Protein AF-A0A0S4M5K1-F1 (afdb_monomer_lite)

pLDDT: mean 73.5, std 11.85, range [40.22, 86.0]

Radius of gyration: 25.26 Å; chains: 1; bounding box: 66×21×64 Å

Structure (mmCIF, N/CA/C/O backbone):
data_AF-A0A0S4M5K1-F1
#
_entry.id   AF-A0A0S4M5K1-F1
#
loop_
_atom_site.group_PDB
_atom_site.id
_atom_site.type_symbol
_atom_site.label_atom_id
_atom_site.label_alt_id
_atom_site.label_comp_id
_atom_site.label_asym_id
_atom_site.label_entity_id
_atom_site.label_seq_id
_atom_site.pdbx_PDB_ins_code
_atom_site.Cartn_x
_atom_site.Cartn_y
_atom_site.Cartn_z
_atom_site.occupancy
_atom_site.B_iso_or_equiv
_atom_site.auth_seq_id
_atom_site.auth_comp_id
_atom_site.auth_asym_id
_atom_site.auth_atom_id
_atom_site.pdbx_PDB_model_num
ATOM 1 N N . MET A 1 1 ? -38.609 5.124 29.041 1.00 40.75 1 MET A N 1
ATOM 2 C CA . MET A 1 1 ? -37.270 5.541 29.512 1.00 40.75 1 MET A CA 1
ATOM 3 C C . MET A 1 1 ? -36.237 5.084 28.496 1.00 40.75 1 MET A C 1
ATOM 5 O O . MET A 1 1 ? -36.193 3.895 28.237 1.00 40.75 1 MET A O 1
ATOM 9 N N . CYS A 1 2 ? -35.501 6.021 27.894 1.00 40.25 2 CYS A N 1
ATOM 10 C CA . CYS A 1 2 ? -34.102 5.911 27.447 1.00 40.25 2 CYS A CA 1
ATOM 11 C C . CYS A 1 2 ? -33.808 7.168 26.623 1.00 40.25 2 CYS A C 1
ATOM 13 O O . CYS A 1 2 ? -34.073 7.232 25.427 1.00 40.25 2 CYS A O 1
ATOM 15 N N . TRP A 1 3 ? -33.366 8.210 27.325 1.00 40.22 3 TRP A N 1
ATOM 16 C CA . TRP A 1 3 ? -32.910 9.460 26.728 1.00 40.22 3 TRP A CA 1
ATOM 17 C C . TRP A 1 3 ? -31.751 9.185 25.763 1.00 40.22 3 TRP A C 1
ATOM 19 O O . TRP A 1 3 ? -30.840 8.417 26.080 1.00 40.22 3 TRP A O 1
ATOM 29 N N . GLY A 1 4 ? -31.840 9.786 24.575 1.00 59.88 4 GLY A N 1
ATOM 30 C CA . GLY A 1 4 ? -30.973 9.544 23.428 1.00 59.88 4 GLY A CA 1
ATOM 31 C C . GLY A 1 4 ? -29.492 9.693 23.758 1.00 59.88 4 GLY A C 1
ATOM 32 O O . GLY A 1 4 ? -28.997 10.797 23.958 1.00 59.88 4 GLY A O 1
ATOM 33 N N . LYS A 1 5 ? -28.781 8.562 23.794 1.00 66.25 5 LYS A N 1
ATOM 34 C CA . LYS A 1 5 ? -27.319 8.530 23.942 1.00 66.25 5 LYS A CA 1
ATOM 35 C C . LYS A 1 5 ? -26.567 8.863 22.647 1.00 66.25 5 LYS A C 1
ATOM 37 O O . LYS A 1 5 ? -25.356 9.034 22.707 1.00 66.25 5 LYS A O 1
ATOM 42 N N . TYR A 1 6 ? -27.275 8.958 21.520 1.00 76.75 6 TYR A N 1
ATOM 43 C CA . TYR A 1 6 ? -26.715 9.151 20.185 1.00 76.75 6 TYR A CA 1
ATOM 44 C C . TYR A 1 6 ? -27.480 10.252 19.433 1.00 76.75 6 TYR A C 1
ATOM 46 O O . TYR A 1 6 ? -28.690 10.404 19.623 1.00 76.75 6 TYR A O 1
ATOM 54 N N . ASP A 1 7 ? -26.773 11.021 18.609 1.00 80.69 7 ASP A N 1
ATOM 55 C CA . ASP A 1 7 ? -27.306 12.046 17.716 1.00 80.69 7 ASP A CA 1
ATOM 56 C C . ASP A 1 7 ? -28.136 11.431 16.568 1.00 80.69 7 ASP A C 1
ATOM 58 O O . ASP A 1 7 ? -28.275 10.210 16.444 1.00 80.69 7 ASP A O 1
ATOM 62 N N . LYS A 1 8 ? -28.709 12.281 15.704 1.00 78.75 8 LYS A N 1
ATOM 63 C CA . LYS A 1 8 ? -29.489 11.837 14.531 1.00 78.75 8 LYS A CA 1
ATOM 64 C C . LYS A 1 8 ? -28.676 10.991 13.542 1.00 78.75 8 LYS A C 1
ATOM 66 O O . LYS A 1 8 ? -29.267 10.292 12.726 1.00 78.75 8 LYS A O 1
ATOM 71 N N . GLU A 1 9 ? -27.352 11.066 13.607 1.00 76.25 9 GLU A N 1
ATOM 72 C CA . GLU A 1 9 ? -26.417 10.337 12.752 1.00 76.25 9 GLU A CA 1
ATOM 73 C C . GLU A 1 9 ? -25.897 9.052 13.432 1.00 76.25 9 GLU A C 1
ATOM 75 O O . GLU A 1 9 ? -25.172 8.275 12.813 1.00 76.25 9 GLU A O 1
ATOM 80 N N . GLY A 1 10 ? -26.311 8.775 14.674 1.00 83.44 10 GLY A N 1
ATOM 81 C CA . GLY A 1 10 ? -25.955 7.572 15.424 1.00 83.44 10 GLY A CA 1
ATOM 82 C C . GLY A 1 10 ? -24.645 7.663 16.211 1.00 83.44 10 GLY A C 1
ATOM 83 O O . GLY A 1 10 ? -24.114 6.615 16.587 1.00 83.44 10 GLY A O 1
ATOM 84 N N . TYR A 1 11 ? -24.135 8.869 16.478 1.00 83.56 11 TYR A N 1
ATOM 85 C CA . TYR A 1 11 ? -22.899 9.127 17.226 1.00 83.56 11 TYR A CA 1
ATOM 86 C C . TYR A 1 11 ? -23.178 9.704 18.615 1.00 83.56 11 TYR A C 1
ATOM 88 O O . TYR A 1 11 ? -24.093 10.496 18.804 1.00 83.56 11 TYR A O 1
ATOM 96 N N . ASP A 1 12 ? -22.405 9.294 19.613 1.00 84.94 12 ASP A N 1
ATOM 97 C CA . ASP A 1 12 ? -22.508 9.801 20.974 1.00 84.94 12 ASP A CA 1
ATOM 98 C C . ASP A 1 12 ? -21.965 11.236 21.090 1.00 84.94 12 ASP A C 1
ATOM 100 O O . ASP A 1 12 ? -21.434 11.818 20.142 1.00 84.94 12 ASP A O 1
ATOM 104 N N . LYS A 1 13 ? -22.067 11.823 22.287 1.00 83.56 13 LYS A N 1
ATOM 105 C CA . LYS A 1 13 ? -21.547 13.174 22.569 1.00 83.56 13 LYS A CA 1
ATOM 106 C C . LYS A 1 13 ? -20.032 13.330 22.356 1.00 83.56 13 LYS A C 1
ATOM 108 O O . LYS A 1 13 ? -19.541 14.453 22.348 1.00 83.56 13 LYS A O 1
ATOM 113 N N . PHE A 1 14 ? -19.297 12.224 22.250 1.00 79.88 14 PHE A N 1
ATOM 114 C CA . PHE A 1 14 ? -17.862 12.188 21.984 1.00 79.88 14 PHE A CA 1
ATOM 115 C C . PHE A 1 14 ? -17.557 11.931 20.499 1.00 79.88 14 PHE A C 1
ATOM 117 O O . PHE A 1 14 ? -16.391 11.881 20.114 1.00 79.88 14 PHE A O 1
ATOM 124 N N . GLY A 1 15 ? -18.587 11.810 19.655 1.00 83.81 15 GLY A N 1
ATOM 125 C CA . GLY A 1 15 ? -18.464 11.607 18.218 1.00 83.81 15 GLY A CA 1
ATOM 126 C C . GLY A 1 15 ? -18.246 10.153 17.805 1.00 83.81 15 GLY A C 1
ATOM 127 O O . GLY A 1 15 ? -17.829 9.933 16.670 1.00 83.81 15 GLY A O 1
ATOM 128 N N . TYR A 1 16 ? -18.527 9.175 18.675 1.00 85.00 16 TYR A N 1
ATOM 129 C CA . TYR A 1 16 ? -18.377 7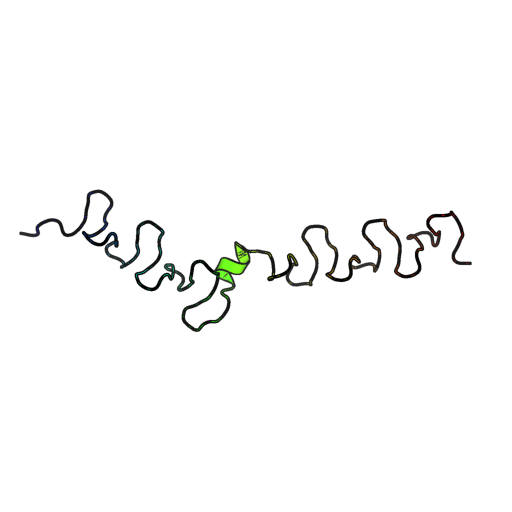.741 18.406 1.00 85.00 16 TYR A CA 1
ATOM 130 C C . TYR A 1 16 ? -19.725 7.050 18.239 1.00 85.00 16 TYR A C 1
ATOM 132 O O . TYR A 1 16 ? -20.666 7.271 18.995 1.00 85.00 16 TYR A O 1
ATOM 140 N 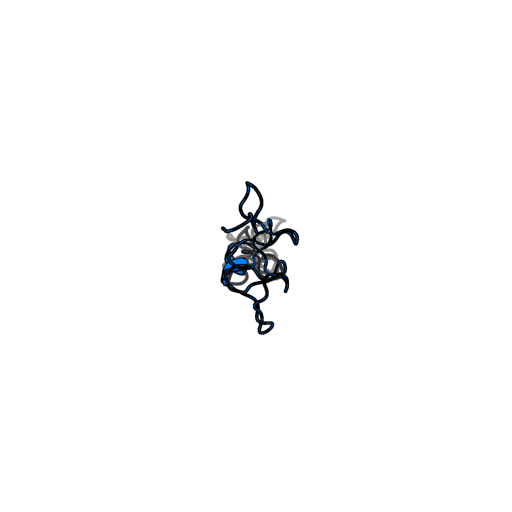N . ASN A 1 17 ? -19.835 6.178 17.244 1.00 85.69 17 ASN A N 1
ATOM 141 C CA . ASN A 1 17 ? -21.032 5.380 17.040 1.00 85.69 17 ASN A CA 1
ATOM 142 C C . ASN A 1 17 ? -21.170 4.298 18.124 1.00 85.69 17 ASN A C 1
ATOM 144 O O . ASN A 1 17 ? -20.272 4.066 18.934 1.00 85.69 17 ASN A O 1
ATOM 148 N N . LYS A 1 18 ? -22.296 3.578 18.114 1.00 84.62 18 LYS A N 1
ATOM 149 C CA . LYS A 1 18 ? -22.540 2.435 19.016 1.00 84.62 18 LYS A CA 1
ATOM 150 C C . LYS A 1 18 ? -21.456 1.344 18.985 1.00 84.62 18 LYS A C 1
ATOM 152 O O . LYS A 1 18 ? -21.326 0.601 19.949 1.00 84.62 18 LYS A O 1
ATOM 157 N N . ASP A 1 19 ? -20.712 1.251 17.883 1.00 81.19 19 ASP A N 1
ATOM 158 C CA . ASP A 1 19 ? -19.640 0.278 17.681 1.00 81.19 19 ASP A CA 1
ATOM 159 C C . ASP A 1 19 ? -18.270 0.827 18.146 1.00 81.19 19 ASP A C 1
ATOM 161 O O . ASP A 1 19 ? -17.268 0.124 18.042 1.00 81.19 19 ASP A O 1
ATOM 165 N N . GLY A 1 20 ? -18.206 2.068 18.649 1.00 85.31 20 GLY A N 1
ATOM 166 C CA . GLY A 1 20 ? -16.983 2.709 19.140 1.00 85.31 20 GLY A CA 1
ATOM 167 C C . GLY A 1 20 ? -16.119 3.375 18.064 1.00 85.31 20 GLY A C 1
ATOM 168 O O . GLY A 1 20 ? -14.954 3.661 18.325 1.00 85.31 20 GLY A O 1
ATOM 169 N N . TYR A 1 21 ? -16.661 3.635 16.870 1.00 85.44 21 TYR A N 1
ATOM 170 C CA . TYR A 1 21 ? -15.953 4.284 15.760 1.00 85.44 21 TYR A CA 1
ATOM 171 C C . TYR A 1 21 ? -16.451 5.706 15.533 1.00 85.44 21 TYR A C 1
ATOM 173 O O . TYR A 1 21 ? -17.654 5.968 15.527 1.00 85.44 21 TYR A O 1
ATOM 181 N N . ASN A 1 22 ? -15.523 6.619 15.289 1.00 84.62 22 ASN A N 1
ATOM 182 C CA . ASN A 1 22 ? -15.805 7.996 14.943 1.00 84.62 22 ASN A CA 1
ATOM 183 C C . ASN A 1 22 ? -16.433 8.120 13.540 1.00 84.62 22 ASN A C 1
ATOM 185 O O . ASN A 1 22 ? -16.596 7.144 12.797 1.00 84.62 22 ASN A O 1
ATOM 189 N N . ARG A 1 23 ? -16.778 9.349 13.148 1.00 83.12 23 ARG A N 1
ATOM 190 C CA . ARG A 1 23 ? -17.329 9.655 11.813 1.00 83.12 23 ARG A CA 1
ATOM 191 C C . ARG A 1 23 ? -16.398 9.273 10.658 1.00 83.12 23 ARG A C 1
ATOM 193 O O . ARG A 1 23 ? -16.865 8.942 9.574 1.00 83.12 23 ARG A O 1
ATOM 200 N N . GLU A 1 24 ? -15.094 9.239 10.906 1.00 78.44 24 GLU A N 1
ATOM 201 C CA . GLU A 1 24 ? -14.080 8.791 9.950 1.00 78.44 24 GLU A CA 1
ATOM 202 C C . GLU A 1 24 ? -13.903 7.260 9.925 1.00 78.44 24 GLU A C 1
ATOM 204 O O . GLU A 1 24 ? -13.058 6.756 9.191 1.00 78.44 24 GLU A O 1
ATOM 209 N N . ARG A 1 25 ? -14.719 6.506 10.678 1.00 82.38 25 ARG A N 1
ATOM 210 C CA . ARG A 1 25 ? -14.671 5.039 10.816 1.00 82.38 25 ARG A CA 1
ATOM 211 C C . ARG A 1 25 ? -13.429 4.508 11.539 1.00 82.38 25 ARG A C 1
ATOM 213 O O . ARG A 1 25 ? -13.080 3.343 11.351 1.00 82.38 25 ARG A O 1
ATOM 220 N N . PHE A 1 26 ? -12.803 5.325 12.381 1.00 84.44 26 PHE A N 1
ATOM 221 C CA . PHE A 1 26 ? -11.692 4.943 13.254 1.00 84.44 26 PHE A CA 1
ATOM 222 C C . PHE A 1 26 ? -12.136 4.911 14.710 1.00 84.44 26 PHE A C 1
ATOM 224 O O . PHE A 1 26 ? -12.943 5.727 15.142 1.00 84.44 26 PHE A O 1
ATOM 231 N N . ASP A 1 27 ? -11.625 3.960 15.471 1.00 86.00 27 ASP A N 1
ATOM 232 C CA . ASP A 1 27 ? -11.856 3.887 16.903 1.00 86.00 27 ASP A CA 1
ATOM 233 C C . ASP A 1 27 ? -11.062 4.965 17.658 1.00 86.00 27 ASP A C 1
ATOM 235 O O . ASP A 1 27 ? -10.280 5.722 17.073 1.00 86.00 27 ASP A O 1
ATOM 239 N N . GLY A 1 28 ? -11.238 5.030 18.979 1.00 84.56 28 GLY A N 1
ATOM 240 C CA . GLY A 1 28 ? -10.511 5.981 19.829 1.00 84.56 28 GLY A CA 1
ATOM 241 C C . GLY A 1 28 ? -8.987 5.805 19.838 1.00 84.56 28 GLY A C 1
ATOM 242 O O . GLY A 1 28 ? -8.277 6.694 20.300 1.00 84.56 28 GLY A O 1
ATOM 243 N N . TYR A 1 29 ? -8.475 4.693 19.306 1.00 83.06 29 TYR A N 1
ATOM 244 C CA . TYR A 1 29 ? -7.048 4.417 19.151 1.00 83.06 29 TYR A CA 1
ATOM 245 C C . TYR A 1 29 ? -6.535 4.723 17.733 1.00 83.06 29 TYR A C 1
ATOM 247 O O . TYR A 1 29 ? -5.354 4.524 17.453 1.00 83.06 29 TYR A O 1
ATOM 255 N N . GLY A 1 30 ? -7.393 5.214 16.834 1.00 84.75 30 GLY A N 1
ATOM 256 C CA . GLY A 1 30 ? -7.033 5.558 15.461 1.00 84.75 30 GLY A CA 1
ATOM 257 C C . GLY A 1 30 ? -6.998 4.372 14.494 1.00 84.75 30 GLY A C 1
ATOM 258 O O . GLY A 1 30 ? -6.398 4.499 13.427 1.00 84.75 30 GLY A O 1
ATOM 259 N N . TYR A 1 31 ? -7.633 3.245 14.827 1.00 84.81 31 TYR A N 1
ATOM 260 C CA . TYR A 1 31 ? -7.739 2.040 14.001 1.00 84.81 31 TYR A CA 1
ATOM 261 C C . TYR A 1 31 ? -9.147 1.871 13.434 1.00 84.81 31 TYR A C 1
ATOM 263 O O . TYR A 1 31 ? -10.147 2.050 14.121 1.00 84.81 31 TYR A O 1
ATOM 271 N N . ASN A 1 32 ? -9.244 1.497 12.164 1.00 83.81 32 ASN A N 1
ATOM 272 C CA . ASN A 1 32 ? -10.516 1.224 11.512 1.00 83.81 32 ASN A CA 1
ATOM 273 C C . ASN A 1 32 ? -11.134 -0.104 11.993 1.00 83.81 32 ASN A C 1
ATOM 275 O O . ASN A 1 32 ? -10.545 -0.842 12.785 1.00 83.81 32 ASN A O 1
ATOM 279 N N . ARG A 1 33 ? -12.322 -0.440 11.473 1.00 83.00 33 ARG A N 1
ATOM 280 C CA . ARG A 1 33 ? -13.022 -1.700 11.793 1.00 83.00 33 ARG A CA 1
ATOM 281 C C . ARG A 1 33 ? -12.229 -2.962 11.443 1.00 83.00 33 ARG A C 1
ATOM 283 O O . ARG A 1 33 ? -12.450 -4.012 12.035 1.00 83.00 33 ARG A O 1
ATOM 290 N N . ASP A 1 34 ? -11.302 -2.850 10.499 1.00 79.81 34 ASP A N 1
ATOM 291 C CA . ASP A 1 34 ? -10.381 -3.917 10.115 1.00 79.81 34 ASP A CA 1
ATOM 292 C C . ASP A 1 34 ? -9.148 -4.017 11.028 1.00 79.81 34 ASP A C 1
ATOM 294 O O . ASP A 1 34 ? -8.317 -4.899 10.818 1.00 79.81 34 ASP A O 1
ATOM 298 N N . GLY A 1 35 ? -9.030 -3.150 12.038 1.00 84.00 35 GLY A N 1
ATOM 299 C CA . GLY A 1 35 ? -7.922 -3.132 12.987 1.00 84.00 35 GLY A CA 1
ATOM 300 C C . GLY A 1 35 ? -6.675 -2.418 12.473 1.00 84.00 35 GLY A C 1
ATOM 301 O O . GLY A 1 35 ? -5.587 -2.692 12.974 1.00 84.00 35 GLY A O 1
ATOM 302 N N . VAL A 1 36 ? -6.821 -1.513 11.502 1.00 82.88 36 VAL A N 1
ATOM 303 C CA . VAL A 1 36 ? -5.709 -0.847 10.816 1.00 82.88 36 VAL A C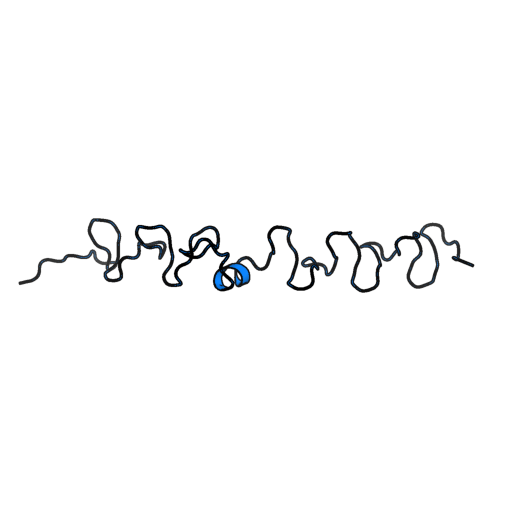A 1
ATOM 304 C C . VAL A 1 36 ? -5.787 0.672 10.947 1.00 82.88 36 VAL A C 1
ATOM 306 O O . VAL A 1 36 ? -6.847 1.266 10.759 1.00 82.88 36 VAL A O 1
ATOM 309 N N . ASN A 1 37 ? -4.662 1.315 11.243 1.00 82.12 37 ASN A N 1
ATOM 310 C CA . ASN A 1 37 ? -4.573 2.760 11.366 1.00 82.12 37 ASN A CA 1
ATOM 311 C C . ASN A 1 37 ? -4.554 3.479 10.008 1.00 82.12 37 ASN A C 1
ATOM 313 O O . ASN A 1 37 ? -4.381 2.869 8.950 1.00 82.12 37 ASN A O 1
ATOM 317 N N . LYS A 1 38 ? -4.699 4.810 10.048 1.00 75.25 38 LYS A N 1
ATOM 318 C CA . LYS A 1 38 ? -4.625 5.683 8.859 1.00 75.25 38 LYS A CA 1
ATOM 319 C C . LYS A 1 38 ? -3.326 5.514 8.056 1.00 75.25 38 LYS A C 1
ATOM 321 O O . LYS A 1 38 ? -3.341 5.707 6.846 1.00 75.25 38 LYS A O 1
ATOM 326 N N . SER A 1 39 ? -2.235 5.126 8.713 1.00 75.38 39 SER A N 1
ATOM 327 C CA . SER A 1 39 ? -0.921 4.907 8.099 1.00 75.38 39 SER A CA 1
ATOM 328 C C . SER A 1 39 ? -0.747 3.512 7.484 1.00 75.38 39 SER A C 1
ATOM 330 O O . SER A 1 39 ? 0.322 3.213 6.961 1.00 75.38 39 SER A O 1
ATOM 332 N N . GLY A 1 40 ? -1.759 2.640 7.538 1.00 77.19 40 GLY A N 1
ATOM 333 C CA . GLY A 1 40 ? -1.666 1.299 6.962 1.00 77.19 40 GLY A CA 1
ATOM 334 C C . GLY A 1 40 ? -1.165 0.210 7.910 1.00 77.19 40 GLY A C 1
ATOM 335 O O . GLY A 1 40 ? -0.903 -0.890 7.435 1.00 77.19 40 GLY A O 1
ATOM 336 N N . TYR A 1 41 ? -1.035 0.463 9.213 1.00 81.00 41 TYR A N 1
ATOM 337 C CA . TYR A 1 41 ? -0.505 -0.493 10.193 1.00 81.00 41 TYR A CA 1
ATOM 338 C C . TYR A 1 41 ? -1.592 -1.062 11.103 1.00 81.00 41 TYR A C 1
ATOM 340 O O . TYR A 1 41 ? -2.471 -0.345 11.576 1.00 81.00 41 TYR A O 1
ATOM 348 N N . ASN A 1 42 ? -1.530 -2.364 11.344 1.00 84.19 42 ASN A N 1
ATOM 349 C CA . ASN A 1 42 ? -2.339 -3.088 12.311 1.00 84.19 42 ASN A CA 1
ATOM 350 C C . ASN A 1 42 ? -1.952 -2.691 13.750 1.00 84.19 42 ASN A C 1
ATOM 352 O O . ASN A 1 42 ? -0.894 -2.105 13.990 1.00 84.19 42 ASN A O 1
ATOM 356 N N . ARG A 1 43 ? -2.793 -3.042 14.730 1.00 83.00 43 ARG A N 1
ATOM 357 C CA . ARG A 1 43 ? -2.537 -2.761 16.161 1.00 83.00 43 ARG A CA 1
ATOM 358 C C . ARG A 1 43 ? -1.275 -3.408 16.730 1.00 83.00 43 ARG A C 1
ATOM 360 O O . ARG A 1 43 ? -0.758 -2.932 17.732 1.00 83.00 43 ARG A O 1
ATOM 367 N N . ASP A 1 44 ? -0.807 -4.487 16.117 1.00 82.75 44 ASP A N 1
ATOM 368 C CA . ASP A 1 44 ? 0.443 -5.168 16.467 1.00 82.75 44 ASP A CA 1
ATOM 369 C C . ASP A 1 44 ? 1.686 -4.476 15.870 1.00 82.75 44 ASP A C 1
ATOM 371 O O . ASP A 1 44 ? 2.805 -4.938 16.073 1.00 82.75 44 ASP A O 1
ATOM 375 N N . GLY A 1 45 ? 1.504 -3.377 15.127 1.00 76.56 45 GLY A N 1
ATOM 376 C CA . GLY A 1 45 ? 2.570 -2.664 14.427 1.00 76.56 45 GLY A CA 1
ATOM 377 C C . GLY A 1 45 ? 2.939 -3.264 13.067 1.00 76.56 45 GLY A C 1
ATOM 378 O O . GLY A 1 45 ? 3.818 -2.731 12.393 1.00 76.56 45 GLY A O 1
ATOM 379 N N . SER A 1 46 ? 2.280 -4.338 12.620 1.00 78.44 46 SER A N 1
ATOM 380 C CA . SER A 1 46 ? 2.520 -4.925 11.297 1.00 78.44 46 SER A CA 1
ATOM 381 C C . SER A 1 46 ? 1.806 -4.139 10.190 1.00 78.44 46 SER A C 1
ATOM 383 O O . SER A 1 46 ? 0.711 -3.616 10.385 1.00 78.44 46 SER A O 1
ATOM 385 N N . LYS A 1 47 ? 2.397 -4.034 8.993 1.00 69.44 47 LYS A N 1
ATOM 386 C CA . LYS A 1 47 ? 1.752 -3.362 7.849 1.00 69.44 47 LYS A CA 1
ATOM 387 C C . LYS A 1 47 ? 0.579 -4.211 7.344 1.00 69.44 47 LYS A C 1
ATOM 389 O O . LYS A 1 47 ? 0.736 -5.390 7.034 1.00 69.44 47 LYS A O 1
ATOM 394 N N . SER A 1 48 ? -0.608 -3.624 7.245 1.00 70.62 48 SER A N 1
ATOM 395 C CA . SER A 1 48 ? -1.820 -4.336 6.854 1.00 70.62 48 SER A CA 1
ATOM 396 C C . SER A 1 48 ? -1.937 -4.486 5.344 1.00 70.62 48 SER A C 1
ATOM 398 O O . SER A 1 48 ? -2.068 -3.504 4.609 1.00 70.62 48 SER A O 1
ATOM 400 N N . GLY A 1 49 ? -2.014 -5.732 4.874 1.00 63.50 49 GLY A N 1
ATOM 401 C CA . GLY A 1 49 ? -2.267 -6.047 3.464 1.00 63.50 49 GLY A CA 1
ATOM 402 C C . GLY A 1 49 ? -3.608 -5.513 2.936 1.00 63.50 49 GLY A C 1
ATOM 403 O O . GLY A 1 49 ? -3.757 -5.287 1.737 1.00 63.50 49 GLY A O 1
ATOM 404 N N . LYS A 1 50 ? -4.580 -5.266 3.828 1.00 60.81 50 LYS A N 1
ATOM 405 C CA . LYS A 1 50 ? -5.911 -4.752 3.469 1.00 60.81 50 LYS A CA 1
ATOM 406 C C . LYS A 1 50 ? -5.861 -3.300 2.999 1.00 60.81 50 LYS A C 1
ATOM 408 O O . LYS A 1 50 ? -6.514 -2.972 2.013 1.00 60.81 50 LYS A O 1
ATOM 413 N N . ILE A 1 51 ? -5.050 -2.459 3.650 1.00 57.53 51 ILE A N 1
ATOM 414 C CA . ILE A 1 51 ? -4.807 -1.090 3.176 1.00 57.53 51 ILE A CA 1
ATOM 415 C C . ILE A 1 51 ? -3.676 -1.066 2.155 1.00 57.53 51 ILE A C 1
ATOM 417 O O . ILE A 1 51 ? -3.758 -0.260 1.250 1.00 57.53 51 ILE A O 1
ATOM 421 N N . ALA A 1 52 ? -2.702 -1.984 2.171 1.00 51.41 52 ALA A N 1
ATOM 422 C CA . ALA A 1 52 ? -1.727 -2.112 1.076 1.00 51.41 52 ALA A CA 1
ATOM 423 C C . ALA A 1 52 ? -2.388 -2.386 -0.289 1.00 51.41 52 ALA A C 1
ATOM 425 O O . ALA A 1 52 ? -1.801 -2.105 -1.322 1.00 51.41 52 ALA A O 1
ATOM 426 N N . LYS A 1 53 ? -3.626 -2.901 -0.319 1.00 45.88 53 LYS A N 1
ATOM 427 C CA . LYS A 1 53 ? -4.413 -3.018 -1.554 1.00 45.88 53 LYS A CA 1
ATOM 428 C C . LYS A 1 53 ? -5.097 -1.701 -1.986 1.00 45.88 53 LYS A C 1
ATOM 430 O O . LYS A 1 53 ? -5.459 -1.549 -3.145 1.00 45.88 53 LYS A O 1
ATOM 435 N N . LEU A 1 54 ? -5.283 -0.758 -1.064 1.00 48.41 54 LEU A N 1
ATOM 436 C CA . LEU A 1 54 ? -5.745 0.612 -1.337 1.00 48.41 54 LEU A CA 1
ATOM 437 C C . LEU A 1 54 ? -4.554 1.571 -1.571 1.00 48.41 54 LEU A C 1
ATOM 439 O O . LEU A 1 54 ? -4.645 2.512 -2.347 1.00 48.41 54 LEU A O 1
ATOM 443 N N . LEU A 1 55 ? -3.422 1.268 -0.937 1.00 49.28 55 LEU A N 1
ATOM 444 C CA . LEU A 1 55 ? -2.084 1.838 -1.049 1.00 49.28 55 LEU A CA 1
ATOM 445 C C . LEU A 1 55 ? -1.206 0.859 -1.855 1.00 49.28 55 LEU A C 1
ATOM 447 O O . LEU A 1 55 ? -0.171 0.468 -1.333 1.00 49.28 55 LEU A O 1
ATOM 451 N N . LEU A 1 56 ? -1.644 0.390 -3.043 1.00 45.12 56 LEU A N 1
ATOM 452 C CA . LEU A 1 56 ? -1.000 -0.614 -3.951 1.00 45.12 56 LEU A CA 1
ATOM 453 C C . LEU A 1 56 ? 0.376 -0.197 -4.493 1.00 45.12 56 LEU A C 1
ATOM 455 O O . LEU A 1 56 ? 0.701 -0.275 -5.670 1.00 45.12 56 LEU A O 1
ATOM 459 N N . VAL A 1 57 ? 1.179 0.291 -3.588 1.00 46.31 57 VAL A N 1
ATOM 460 C CA . VAL A 1 57 ? 2.410 1.001 -3.737 1.00 46.31 57 VAL A CA 1
ATOM 461 C C . VAL A 1 57 ? 3.133 0.497 -2.499 1.00 46.31 57 VAL A C 1
ATOM 463 O O . VAL A 1 57 ? 2.916 0.976 -1.383 1.00 46.31 57 VAL A O 1
ATOM 466 N N . ASN A 1 58 ? 3.956 -0.546 -2.670 1.00 46.97 58 ASN A N 1
ATOM 467 C CA . ASN A 1 58 ? 5.054 -0.770 -1.725 1.00 46.97 58 ASN A CA 1
ATOM 468 C C . ASN A 1 58 ? 5.701 0.595 -1.460 1.00 46.97 58 ASN A C 1
ATOM 470 O O . ASN A 1 58 ? 5.666 1.406 -2.370 1.00 46.97 58 ASN A O 1
ATOM 474 N N . ASP A 1 59 ? 6.257 0.867 -0.280 1.00 52.12 59 ASP A N 1
ATOM 475 C CA . ASP A 1 59 ? 6.778 2.185 0.163 1.00 52.12 59 ASP A CA 1
ATOM 476 C C . ASP A 1 59 ? 7.488 3.063 -0.910 1.00 52.12 59 ASP A C 1
ATOM 478 O O . ASP A 1 59 ? 7.533 4.278 -0.776 1.00 52.12 59 ASP A O 1
ATOM 482 N N . ASP A 1 60 ? 7.978 2.455 -1.996 1.00 53.88 60 ASP A N 1
ATOM 483 C CA . ASP A 1 60 ? 8.640 3.045 -3.156 1.00 53.88 60 ASP A CA 1
ATOM 484 C C . ASP A 1 60 ? 7.824 3.170 -4.489 1.00 53.88 60 ASP A C 1
ATOM 486 O O . ASP A 1 60 ? 8.369 3.685 -5.460 1.00 53.88 60 ASP A O 1
ATOM 490 N N . GLY A 1 61 ? 6.574 2.700 -4.627 1.00 59.25 61 GLY A N 1
ATOM 491 C CA . GLY A 1 61 ? 5.804 2.764 -5.900 1.00 59.25 61 GLY A CA 1
ATOM 492 C C . GLY A 1 61 ? 5.659 1.461 -6.690 1.00 59.25 61 GLY A C 1
ATOM 493 O O . GLY A 1 61 ? 5.103 1.478 -7.786 1.00 59.25 61 GLY A O 1
ATOM 494 N N . TYR A 1 62 ? 6.148 0.344 -6.150 1.00 61.59 62 TYR A N 1
ATOM 495 C CA . TYR A 1 62 ? 6.308 -0.909 -6.893 1.00 61.59 62 TYR A CA 1
ATOM 496 C C . TYR A 1 62 ? 5.266 -1.963 -6.490 1.00 61.59 62 TYR A C 1
ATOM 498 O O . TYR A 1 62 ? 4.782 -1.979 -5.358 1.00 61.59 62 TYR A O 1
ATOM 506 N N . ASP A 1 63 ? 4.945 -2.866 -7.407 1.00 61.47 63 ASP A N 1
ATOM 507 C CA . ASP A 1 63 ? 4.087 -4.029 -7.248 1.00 61.47 63 ASP A CA 1
ATOM 508 C C . ASP A 1 63 ? 4.798 -5.151 -6.470 1.00 61.47 63 ASP A C 1
ATOM 510 O O . ASP A 1 63 ? 5.969 -5.060 -6.093 1.00 61.47 63 ASP A O 1
ATOM 514 N N . LYS A 1 64 ? 4.087 -6.255 -6.223 1.00 59.66 64 LYS A N 1
ATOM 515 C CA . LYS A 1 64 ? 4.613 -7.440 -5.517 1.00 59.66 64 LYS A CA 1
ATOM 516 C C . LYS A 1 64 ? 5.824 -8.109 -6.189 1.00 59.66 64 LYS A C 1
ATOM 518 O O . LYS A 1 64 ? 6.459 -8.958 -5.574 1.00 59.66 64 LYS A O 1
ATOM 523 N N . PHE A 1 65 ? 6.108 -7.777 -7.442 1.00 61.69 65 PHE A N 1
ATOM 524 C CA . PHE A 1 65 ? 7.244 -8.273 -8.210 1.00 61.69 65 PHE A CA 1
ATOM 525 C C . PHE A 1 65 ? 8.365 -7.225 -8.325 1.00 61.69 65 PHE A C 1
ATOM 527 O O . PHE A 1 65 ? 9.384 -7.482 -8.971 1.00 61.69 65 PHE A O 1
ATOM 534 N N . GLY A 1 66 ? 8.202 -6.076 -7.663 1.00 68.06 66 GLY A N 1
ATOM 535 C CA . GLY A 1 66 ? 9.155 -4.981 -7.661 1.00 68.06 66 GLY A CA 1
ATOM 536 C C . GLY A 1 66 ? 9.111 -4.129 -8.926 1.00 68.06 66 GLY A C 1
ATOM 537 O O . GLY A 1 66 ? 10.116 -3.483 -9.193 1.00 68.06 66 GLY A O 1
ATOM 538 N N . TYR A 1 67 ? 8.009 -4.130 -9.687 1.00 67.56 67 TYR A N 1
ATOM 539 C CA . TYR A 1 67 ? 7.785 -3.269 -10.856 1.00 67.56 67 TYR A CA 1
ATOM 540 C C . TYR A 1 67 ? 6.858 -2.102 -10.528 1.00 67.56 67 TYR A C 1
ATOM 542 O O . TYR A 1 67 ? 5.852 -2.283 -9.857 1.00 67.56 67 TYR A O 1
ATOM 550 N N . ASP A 1 68 ? 7.168 -0.906 -11.001 1.00 70.50 68 ASP A N 1
ATOM 551 C CA . ASP A 1 68 ? 6.304 0.256 -10.884 1.00 70.50 68 ASP A CA 1
ATOM 552 C C . ASP A 1 68 ? 5.038 0.091 -11.742 1.00 70.50 68 ASP A C 1
ATOM 554 O O . ASP A 1 68 ? 4.849 -0.891 -12.467 1.00 70.50 68 ASP A O 1
ATOM 558 N N . LYS A 1 69 ? 4.148 1.081 -11.664 1.00 68.81 69 LYS A N 1
ATOM 559 C CA . LYS A 1 69 ? 2.925 1.150 -12.480 1.00 68.81 69 LYS A CA 1
ATOM 560 C C . LYS A 1 69 ? 3.178 1.058 -13.995 1.00 68.81 69 LYS A C 1
ATOM 562 O O . LYS A 1 69 ? 2.261 0.696 -14.728 1.00 68.81 69 LYS A O 1
ATOM 567 N N . ASP A 1 70 ? 4.384 1.402 -14.445 1.00 68.25 70 ASP A N 1
ATOM 568 C CA . ASP A 1 70 ? 4.796 1.443 -15.846 1.00 68.25 70 ASP A CA 1
ATOM 569 C C . ASP A 1 70 ? 5.527 0.142 -16.257 1.00 68.25 70 ASP A C 1
ATOM 571 O O . ASP A 1 70 ? 5.849 -0.050 -17.429 1.00 68.25 70 ASP A O 1
ATOM 575 N N . GLY A 1 71 ? 5.724 -0.798 -15.321 1.00 72.25 71 GLY A N 1
ATOM 576 C CA . GLY A 1 71 ? 6.340 -2.104 -15.552 1.00 72.25 71 GLY A CA 1
ATOM 577 C C . GLY A 1 71 ? 7.864 -2.136 -15.391 1.00 72.25 71 GLY A C 1
ATOM 578 O O . GLY A 1 71 ? 8.493 -3.093 -15.853 1.00 72.25 71 GLY A O 1
ATOM 579 N N . TYR A 1 72 ? 8.465 -1.137 -14.740 1.00 74.38 72 TYR A N 1
ATOM 580 C CA . TYR A 1 72 ? 9.911 -1.011 -14.533 1.00 74.38 72 TYR A CA 1
ATOM 581 C C . TYR A 1 72 ? 10.306 -1.280 -13.089 1.00 74.38 72 TYR A C 1
ATOM 583 O O . TYR A 1 72 ? 9.633 -0.880 -12.147 1.00 74.38 72 TYR A O 1
ATOM 591 N N . LYS A 1 73 ? 11.432 -1.956 -12.889 1.00 77.25 73 LYS A N 1
ATOM 592 C CA . LYS A 1 73 ? 11.988 -2.183 -11.556 1.00 77.25 73 LYS A CA 1
ATOM 593 C C . LYS A 1 73 ? 12.660 -0.934 -10.994 1.00 77.25 73 LYS A C 1
ATOM 595 O O . LYS A 1 73 ? 12.933 0.017 -11.719 1.00 77.25 73 LYS A O 1
ATOM 600 N N . LYS A 1 74 ? 13.001 -0.966 -9.699 1.00 71.62 74 LYS A N 1
ATOM 601 C CA . LYS A 1 74 ? 13.721 0.120 -8.999 1.00 71.62 74 LYS A CA 1
ATOM 602 C C . LYS A 1 74 ? 15.058 0.505 -9.642 1.00 71.62 74 LYS A C 1
ATOM 604 O O . LYS A 1 74 ? 15.526 1.623 -9.461 1.00 71.62 74 LYS A O 1
ATOM 609 N N . ASP A 1 75 ? 15.671 -0.399 -10.400 1.00 72.81 75 ASP A N 1
ATOM 610 C CA . ASP A 1 75 ? 16.879 -0.146 -11.187 1.00 72.81 75 ASP A CA 1
ATOM 611 C C . ASP A 1 75 ? 16.607 0.526 -12.549 1.00 72.81 75 ASP A C 1
ATOM 613 O O . ASP A 1 75 ? 17.558 0.823 -13.266 1.00 72.81 75 ASP A O 1
ATOM 617 N N . GLY A 1 76 ? 15.346 0.809 -12.894 1.00 74.81 76 GLY A N 1
ATOM 618 C CA . GLY A 1 76 ? 14.937 1.499 -14.121 1.00 74.81 76 GLY A CA 1
ATOM 619 C C . GLY A 1 76 ? 14.770 0.592 -15.341 1.00 74.81 76 GLY A C 1
ATOM 620 O O . GLY A 1 76 ? 14.610 1.104 -16.447 1.00 74.81 76 GLY A O 1
ATOM 621 N N . TYR A 1 77 ? 14.804 -0.732 -15.152 1.00 78.25 77 TYR A N 1
ATOM 622 C CA . TYR A 1 77 ? 14.726 -1.717 -16.231 1.00 78.25 77 TYR A CA 1
ATOM 623 C C . TYR A 1 77 ? 13.452 -2.562 -16.144 1.00 78.25 77 TYR A C 1
ATOM 625 O O . TYR A 1 77 ? 12.999 -2.938 -15.061 1.00 78.25 77 TYR A O 1
ATOM 633 N N . ASP A 1 78 ? 12.884 -2.891 -17.299 1.00 78.06 78 ASP A N 1
ATOM 634 C CA . ASP A 1 78 ? 11.741 -3.784 -17.436 1.00 78.06 78 ASP A CA 1
ATOM 635 C C . ASP A 1 78 ? 12.135 -5.256 -17.184 1.00 78.06 78 ASP A C 1
ATOM 637 O O . ASP A 1 78 ? 13.297 -5.621 -16.961 1.00 78.06 78 ASP A O 1
ATOM 641 N N . LYS A 1 79 ? 11.147 -6.156 -17.241 1.00 77.88 79 LYS A N 1
ATOM 642 C CA . LYS A 1 79 ? 11.364 -7.609 -17.095 1.00 77.88 79 LYS A CA 1
ATOM 643 C C . LYS A 1 79 ? 12.333 -8.202 -18.131 1.00 77.88 79 LYS A C 1
ATOM 645 O O . LYS A 1 79 ? 12.872 -9.285 -17.910 1.00 77.88 79 LYS A O 1
ATOM 650 N N . HIS A 1 80 ? 12.533 -7.512 -19.248 1.00 76.50 80 HIS A N 1
ATOM 651 C CA . HIS A 1 80 ? 13.413 -7.889 -20.344 1.00 76.50 80 HIS A CA 1
ATOM 652 C C . HIS A 1 80 ? 14.788 -7.207 -20.259 1.00 76.50 80 HIS A C 1
ATOM 654 O O . HIS A 1 80 ? 15.607 -7.413 -21.147 1.00 76.50 80 HIS A O 1
ATOM 660 N N . ARG A 1 81 ? 15.081 -6.493 -19.161 1.00 78.38 81 ARG A N 1
ATOM 661 C CA . ARG A 1 81 ? 16.324 -5.742 -18.921 1.00 78.38 81 ARG A CA 1
ATOM 662 C C . ARG A 1 81 ? 16.529 -4.547 -19.857 1.00 78.38 81 ARG A C 1
ATOM 664 O O . ARG A 1 81 ? 17.674 -4.143 -20.051 1.00 78.38 81 ARG A O 1
ATOM 671 N N . TYR A 1 82 ? 15.451 -3.971 -20.379 1.00 79.50 82 TYR A N 1
ATOM 672 C CA . TYR A 1 82 ? 15.481 -2.734 -21.157 1.00 79.50 82 TYR A CA 1
ATOM 673 C C . TYR A 1 82 ? 15.001 -1.556 -20.316 1.00 79.50 82 TYR A C 1
ATOM 675 O O . TYR A 1 82 ? 14.089 -1.690 -19.502 1.00 79.50 82 TYR A O 1
ATOM 683 N N . ASP A 1 83 ? 15.635 -0.406 -20.490 1.00 79.88 83 ASP A N 1
ATOM 684 C CA . ASP A 1 83 ? 15.219 0.841 -19.873 1.00 79.88 83 ASP A CA 1
ATOM 685 C C . ASP A 1 83 ? 13.930 1.378 -20.519 1.00 79.88 83 ASP A C 1
ATOM 687 O O . ASP A 1 83 ? 13.405 0.839 -21.498 1.00 79.88 83 ASP A O 1
ATOM 691 N N . LYS A 1 84 ? 13.419 2.490 -19.986 1.00 78.25 84 LYS A N 1
ATOM 692 C CA . LYS A 1 84 ? 12.226 3.167 -20.522 1.00 78.25 84 LYS A CA 1
ATOM 693 C C . LYS A 1 84 ? 12.353 3.655 -21.970 1.00 78.25 84 LYS A C 1
ATOM 695 O O . LYS A 1 84 ? 11.356 4.045 -22.572 1.00 78.25 84 LYS A O 1
ATOM 700 N N . PHE A 1 85 ? 13.569 3.698 -22.501 1.00 76.38 85 PHE A N 1
ATOM 701 C CA . PHE A 1 85 ? 13.872 4.101 -23.867 1.00 76.38 85 PHE A CA 1
ATOM 702 C C . PHE A 1 85 ? 14.092 2.891 -24.789 1.00 76.38 85 PHE A C 1
ATOM 704 O O . PHE A 1 85 ? 14.300 3.077 -25.985 1.00 76.38 85 PHE A O 1
ATOM 711 N N . GLY A 1 86 ? 13.991 1.668 -24.260 1.00 79.44 86 GLY A N 1
ATOM 712 C CA . GLY A 1 86 ? 14.142 0.428 -25.009 1.00 79.44 86 GLY A CA 1
ATOM 713 C C . GLY A 1 86 ? 15.584 -0.056 -25.148 1.00 79.44 86 GLY A C 1
ATOM 714 O O . GLY A 1 86 ? 15.812 -0.929 -25.981 1.00 79.44 86 GLY A O 1
ATOM 715 N N . TYR A 1 87 ? 16.530 0.458 -24.356 1.00 79.06 87 TYR A N 1
ATOM 716 C CA . TYR A 1 87 ? 17.945 0.076 -24.388 1.00 79.06 87 TYR A CA 1
ATOM 717 C C . TYR A 1 87 ? 18.332 -0.817 -23.207 1.00 79.06 87 TYR A C 1
ATOM 719 O O . TYR A 1 87 ? 17.890 -0.620 -22.078 1.00 79.06 87 TYR A O 1
ATOM 727 N N . ASP A 1 88 ? 19.178 -1.811 -23.457 1.00 81.25 88 ASP A N 1
ATOM 728 C CA . ASP A 1 88 ? 19.762 -2.661 -22.428 1.00 81.25 88 ASP A CA 1
ATOM 729 C C . ASP A 1 88 ? 20.791 -1.888 -21.579 1.00 81.25 88 ASP A C 1
ATOM 731 O O . ASP A 1 88 ? 21.153 -0.744 -21.862 1.00 81.25 88 ASP A O 1
ATOM 735 N N . ARG A 1 89 ? 21.325 -2.523 -20.528 1.00 79.00 89 ARG A N 1
ATOM 736 C CA . ARG A 1 89 ? 22.391 -1.927 -19.690 1.00 79.00 89 ARG A CA 1
ATOM 737 C C . ARG A 1 89 ? 23.658 -1.541 -20.463 1.00 79.00 89 ARG A C 1
ATOM 739 O O . ARG A 1 89 ? 24.470 -0.788 -19.932 1.00 79.00 89 ARG A O 1
ATOM 746 N N . ALA A 1 90 ? 23.864 -2.085 -21.659 1.00 78.44 90 ALA A N 1
ATOM 747 C CA . ALA A 1 90 ? 24.991 -1.766 -22.524 1.00 78.44 90 ALA A CA 1
ATOM 748 C C . ALA A 1 90 ? 24.657 -0.656 -23.544 1.00 78.44 90 ALA A C 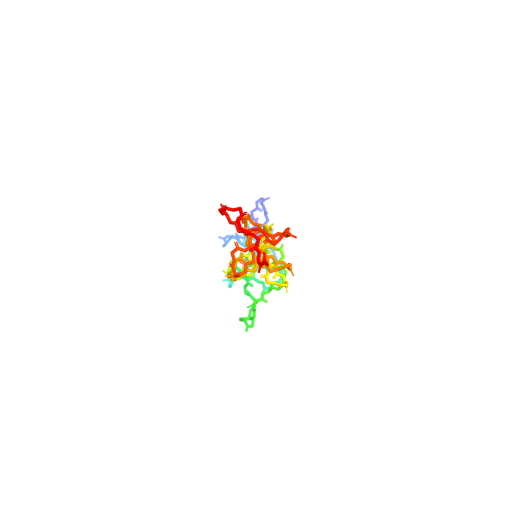1
ATOM 750 O O . ALA A 1 90 ? 25.545 -0.229 -24.278 1.00 78.44 90 ALA A O 1
ATOM 751 N N . GLY A 1 91 ? 23.421 -0.147 -23.550 1.00 80.38 91 GLY A N 1
ATOM 752 C CA . GLY A 1 91 ? 22.964 0.927 -24.425 1.00 80.38 91 GLY A CA 1
ATOM 753 C C . GLY A 1 91 ? 22.489 0.461 -25.800 1.00 80.38 91 GLY A C 1
ATOM 754 O O . GLY A 1 91 ? 22.457 1.291 -26.708 1.00 80.38 91 GLY A O 1
ATOM 755 N N . TYR A 1 92 ? 22.143 -0.820 -25.960 1.00 79.88 92 TYR A N 1
ATOM 756 C CA . TYR A 1 92 ? 21.668 -1.418 -27.213 1.00 79.88 92 TYR A CA 1
ATOM 757 C C . TYR A 1 92 ? 20.182 -1.765 -27.142 1.00 79.88 92 TYR A C 1
ATOM 759 O O . TYR A 1 92 ? 19.694 -2.248 -26.122 1.00 79.88 92 TYR A O 1
ATOM 767 N N . ASP A 1 93 ? 19.457 -1.515 -28.222 1.00 79.94 93 ASP A N 1
ATOM 768 C CA . ASP A 1 93 ? 18.044 -1.833 -28.344 1.00 79.94 93 ASP A CA 1
ATOM 769 C C . ASP A 1 93 ? 17.804 -3.339 -28.569 1.00 79.94 93 ASP A C 1
ATOM 771 O O . ASP A 1 93 ? 18.716 -4.169 -28.565 1.00 79.94 93 ASP A O 1
ATOM 775 N N . ARG A 1 94 ? 16.538 -3.722 -28.754 1.00 79.00 94 ARG A N 1
ATOM 776 C CA . ARG A 1 94 ? 16.141 -5.118 -29.024 1.00 79.00 94 ARG A CA 1
ATOM 777 C C . ARG A 1 94 ? 16.652 -5.670 -30.357 1.00 79.00 94 ARG A C 1
ATOM 779 O O . ARG A 1 94 ? 16.503 -6.863 -30.602 1.00 79.00 94 ARG A O 1
ATOM 786 N N . LEU A 1 95 ? 17.177 -4.807 -31.216 1.00 79.56 95 LEU A N 1
ATOM 787 C CA . LEU A 1 95 ? 17.746 -5.124 -32.517 1.00 79.56 95 LEU A CA 1
ATOM 788 C C . LEU A 1 95 ? 19.285 -5.066 -32.477 1.00 79.56 95 LEU A C 1
ATOM 790 O O . LEU A 1 95 ? 19.911 -5.106 -33.531 1.00 79.56 95 LEU A O 1
ATOM 794 N N . ASP A 1 96 ? 19.879 -4.993 -31.278 1.00 79.81 96 ASP A N 1
ATOM 795 C CA . ASP A 1 96 ? 21.315 -4.840 -31.036 1.00 79.81 96 ASP A CA 1
ATOM 796 C C . ASP A 1 96 ? 21.910 -3.532 -31.589 1.00 79.8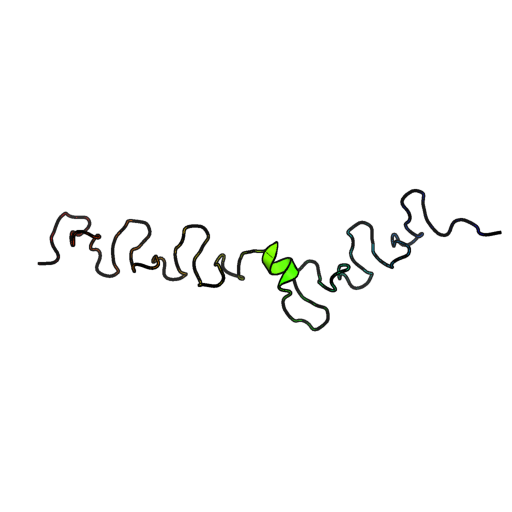1 96 ASP A C 1
ATOM 798 O O . ASP A 1 96 ? 23.119 -3.443 -31.794 1.00 79.81 96 ASP A O 1
ATOM 802 N N . PHE A 1 97 ? 21.105 -2.480 -31.773 1.00 77.50 97 PHE A N 1
ATOM 803 C CA . PHE A 1 97 ? 21.571 -1.153 -32.183 1.00 77.50 97 PHE A CA 1
ATOM 804 C C . PHE A 1 97 ? 21.635 -0.183 -31.007 1.00 77.50 97 PHE A C 1
ATOM 806 O O . PHE A 1 97 ? 20.706 -0.063 -30.213 1.00 77.50 97 PHE A O 1
ATOM 813 N N . ASN A 1 98 ? 22.726 0.571 -30.895 1.00 77.38 98 ASN A N 1
ATOM 814 C CA . ASN A 1 98 ? 22.796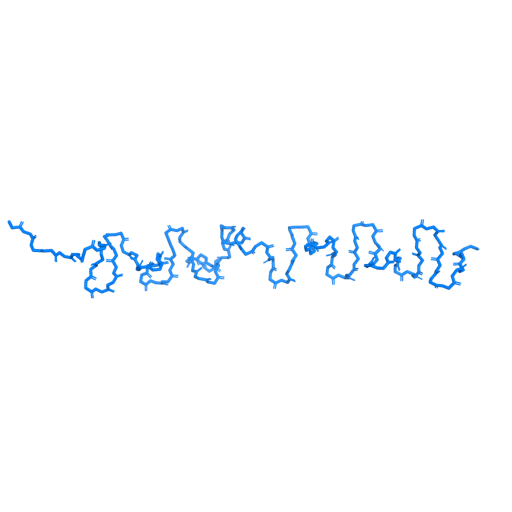 1.657 -29.925 1.00 77.38 98 ASN A CA 1
ATOM 815 C C . ASN A 1 98 ? 22.045 2.910 -30.409 1.00 77.38 98 ASN A C 1
ATOM 817 O O . ASN A 1 98 ? 21.677 3.031 -31.576 1.00 77.38 98 ASN A O 1
ATOM 821 N N . LYS A 1 99 ? 21.888 3.906 -29.528 1.00 74.94 99 LYS A N 1
ATOM 822 C CA . LYS A 1 99 ? 21.238 5.197 -29.849 1.00 74.94 99 LYS A CA 1
ATOM 823 C C . LYS A 1 99 ? 21.871 5.997 -31.004 1.00 74.94 99 LYS A C 1
ATOM 825 O O . LYS A 1 99 ? 21.336 7.029 -31.397 1.00 74.94 99 LYS A O 1
ATOM 830 N N . TYR A 1 100 ? 23.032 5.568 -31.495 1.00 78.62 100 TYR A N 1
ATOM 831 C CA . TYR A 1 100 ? 23.754 6.156 -32.622 1.00 78.62 100 TYR A CA 1
ATOM 832 C C . TYR A 1 100 ? 23.708 5.267 -33.882 1.00 78.62 100 TYR A C 1
ATOM 834 O O . TYR A 1 100 ? 24.341 5.609 -34.876 1.00 78.62 100 TYR A O 1
ATOM 842 N N . GLY A 1 101 ? 22.976 4.147 -33.856 1.00 75.88 101 GLY A N 1
ATOM 843 C CA . GLY A 1 101 ? 22.821 3.225 -34.982 1.00 75.88 101 GLY A CA 1
ATOM 844 C C . GLY A 1 101 ? 23.962 2.220 -35.169 1.00 75.88 101 GLY A C 1
ATOM 845 O O . GLY A 1 101 ? 24.038 1.602 -36.227 1.00 75.88 101 GLY A O 1
ATOM 846 N N . TYR A 1 102 ? 24.847 2.033 -34.183 1.00 72.88 102 TYR A N 1
ATOM 847 C CA . TYR A 1 102 ? 25.887 0.997 -34.257 1.00 72.88 102 TYR A CA 1
ATOM 848 C C . TYR A 1 102 ? 25.371 -0.333 -33.720 1.00 72.88 102 TYR A C 1
ATOM 850 O O . TYR A 1 102 ? 24.811 -0.372 -32.622 1.00 72.88 102 TYR A O 1
ATOM 858 N N . ASN A 1 103 ? 25.612 -1.401 -34.480 1.00 80.44 103 ASN A N 1
ATOM 859 C CA . ASN A 1 103 ? 25.362 -2.771 -34.054 1.00 80.44 103 ASN A CA 1
ATOM 860 C C . ASN A 1 103 ? 26.376 -3.176 -32.966 1.00 80.44 103 ASN A C 1
ATOM 862 O O . ASN A 1 103 ? 27.526 -2.735 -32.972 1.00 80.44 103 ASN A O 1
ATOM 866 N N . ARG A 1 104 ? 25.941 -4.021 -32.032 1.00 69.50 104 ARG A N 1
ATOM 867 C CA . ARG A 1 104 ? 26.766 -4.718 -31.037 1.00 69.50 104 ARG A CA 1
ATOM 868 C C . ARG A 1 104 ? 27.832 -5.647 -31.654 1.00 69.50 104 ARG A C 1
ATOM 870 O O . ARG A 1 104 ? 28.714 -6.092 -30.917 1.00 69.50 104 ARG A O 1
ATOM 877 N N . TYR A 1 105 ? 27.753 -5.920 -32.961 1.00 68.75 105 TYR A N 1
ATOM 878 C CA . TYR A 1 105 ? 28.646 -6.779 -33.749 1.00 68.75 105 TYR A CA 1
ATOM 879 C C . TYR A 1 105 ? 29.289 -6.052 -34.932 1.00 68.75 105 TYR A C 1
ATOM 881 O O . TYR A 1 105 ? 28.562 -5.324 -35.647 1.00 68.75 105 TYR A O 1
#

Foldseek 3Di:
DDPDQADPVQAGPVQAHPVQAHPVQAHPVQAHPVQAHPVQAHPVRHRHVVVCVVVVADVDQAHPVQAHPVQAHPVQAHPVQAHPVQAHPVQAHPQQQHPVGDHPD

Sequence (105 aa):
MCWGKYDKEGYDKFGYNKDGYNRERFDGYGYNRDGVNKSGYNRDGSKSGKIAKLLLVNDDGYDKFGYDKDGYKKDGYDKHRYDKFGYDRAGYDRLDFNKYGYNRY

Organism: NCBI:txid1561003

Secondary structure (DSSP, 8-state):
----SS-TTSB-TTSBBTTSBBTTSBBTTSBBTTSBBTTSBBTTSPBPHHHHTTS-S-TTSB-TTSBBTTSBBTTSBBTTSBBTTS-BTTSB-TTSBBTTS-B--